Protein AF-L7JV87-F1 (afdb_monomer_lite)

Structure (mmCIF, N/CA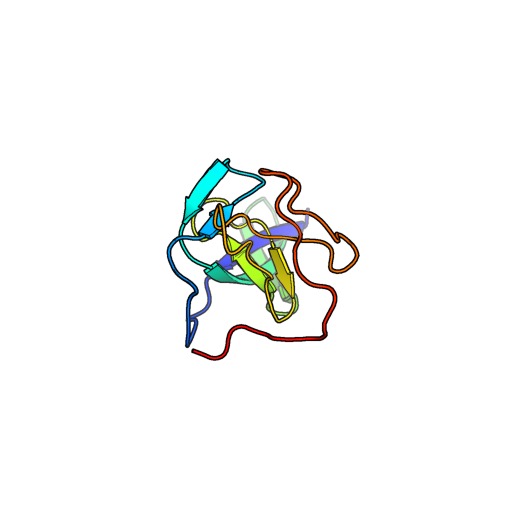/C/O backbone):
data_AF-L7JV87-F1
#
_entry.id   AF-L7JV87-F1
#
loop_
_atom_site.group_PDB
_atom_site.id
_atom_site.type_symbol
_atom_site.label_atom_id
_atom_site.label_alt_id
_atom_site.label_comp_id
_atom_site.label_asym_id
_atom_site.label_entity_id
_atom_site.label_seq_id
_atom_site.pdbx_PDB_ins_code
_atom_site.Cartn_x
_atom_site.Cartn_y
_atom_site.Cartn_z
_atom_site.occupancy
_atom_site.B_iso_or_equiv
_atom_site.auth_seq_id
_atom_site.auth_comp_id
_atom_site.auth_asym_id
_atom_site.auth_atom_id
_atom_site.pdbx_PDB_model_num
ATOM 1 N N . MET A 1 1 ? -11.778 10.578 21.601 1.00 66.50 1 MET A N 1
ATOM 2 C CA . MET A 1 1 ? -10.899 10.734 20.419 1.00 66.50 1 MET A CA 1
ATOM 3 C C . MET A 1 1 ? -11.043 9.480 19.567 1.00 66.50 1 MET A C 1
ATOM 5 O O . MET A 1 1 ? -10.963 8.394 20.133 1.00 66.50 1 MET A O 1
ATOM 9 N N . PRO A 1 2 ? -11.355 9.577 18.267 1.00 75.88 2 PRO A N 1
ATOM 10 C CA . PRO A 1 2 ? -11.432 8.392 17.417 1.00 75.88 2 PRO A CA 1
ATOM 11 C C . PRO A 1 2 ? -10.044 7.747 17.298 1.00 75.88 2 PRO A C 1
ATOM 13 O O . PRO A 1 2 ? -9.056 8.452 17.111 1.00 75.88 2 PRO A O 1
ATOM 16 N N . LEU A 1 3 ? -9.974 6.424 17.446 1.00 82.38 3 LEU A N 1
ATOM 17 C CA . LEU A 1 3 ? -8.748 5.641 17.294 1.00 82.38 3 LEU A CA 1
ATOM 18 C C . LEU A 1 3 ? -8.814 4.861 15.982 1.00 82.38 3 LEU A C 1
ATOM 20 O O . LEU A 1 3 ? -9.780 4.137 15.738 1.00 82.38 3 LEU A O 1
ATOM 24 N N . GLU A 1 4 ? -7.793 5.003 15.143 1.00 83.56 4 GLU A N 1
ATOM 25 C CA . GLU A 1 4 ? -7.712 4.319 13.854 1.00 83.56 4 GLU A CA 1
ATOM 26 C C . GLU A 1 4 ? -6.813 3.085 13.948 1.00 83.56 4 GLU A C 1
ATOM 28 O O . GLU A 1 4 ? -5.662 3.166 14.372 1.00 83.56 4 GLU A O 1
ATOM 33 N N . HIS A 1 5 ? -7.330 1.938 13.512 1.00 82.50 5 HIS A N 1
ATOM 34 C CA . HIS A 1 5 ? -6.583 0.690 13.417 1.00 82.50 5 HIS A CA 1
ATOM 35 C C . HIS A 1 5 ? -6.612 0.146 11.992 1.00 82.50 5 HIS A C 1
ATOM 37 O O . HIS A 1 5 ? -7.677 -0.056 11.409 1.00 82.50 5 HIS A O 1
ATOM 43 N N . THR A 1 6 ? -5.431 -0.159 11.456 1.00 84.94 6 THR A N 1
ATOM 44 C CA . THR A 1 6 ? -5.291 -0.825 10.159 1.00 84.94 6 THR A CA 1
ATOM 45 C C . THR A 1 6 ? -5.195 -2.335 10.344 1.00 84.94 6 THR A C 1
ATOM 47 O O . THR A 1 6 ? -4.255 -2.838 10.975 1.00 84.94 6 THR A O 1
ATOM 50 N N . VAL A 1 7 ? -6.150 -3.053 9.761 1.00 85.19 7 VAL A N 1
ATOM 51 C CA . VAL A 1 7 ? -6.257 -4.515 9.804 1.00 85.19 7 VAL A CA 1
ATOM 52 C C . VAL A 1 7 ? -5.888 -5.088 8.436 1.00 85.19 7 VAL A C 1
ATOM 54 O O . VAL A 1 7 ? -6.240 -4.509 7.410 1.00 85.19 7 VAL A O 1
ATOM 57 N N . LYS A 1 8 ? -5.158 -6.209 8.430 1.00 85.94 8 LYS A N 1
ATOM 58 C CA . LYS A 1 8 ? -4.833 -6.967 7.214 1.00 85.94 8 LYS A CA 1
ATOM 59 C C . LYS A 1 8 ? -6.001 -7.887 6.869 1.00 85.94 8 LYS A C 1
ATOM 61 O O . LYS A 1 8 ? -6.521 -8.552 7.761 1.00 85.94 8 LYS A O 1
ATOM 66 N N . LEU A 1 9 ? -6.396 -7.913 5.603 1.00 81.44 9 LEU A N 1
ATOM 67 C CA . LEU A 1 9 ? -7.349 -8.875 5.060 1.00 81.44 9 LEU A CA 1
ATOM 68 C C . LEU A 1 9 ? -6.605 -9.973 4.296 1.00 81.44 9 LEU A C 1
ATOM 70 O O . LEU A 1 9 ? -5.528 -9.743 3.735 1.00 81.44 9 LEU A O 1
ATOM 74 N N . GLU A 1 10 ? -7.203 -11.160 4.248 1.00 72.88 10 GLU A N 1
ATOM 75 C CA . GLU A 1 10 ? -6.735 -12.235 3.376 1.00 72.88 10 GLU A CA 1
ATOM 76 C C . GLU A 1 10 ? -6.800 -11.756 1.921 1.00 72.88 10 GLU A C 1
ATOM 78 O O . GLU A 1 10 ? -7.777 -11.155 1.474 1.00 72.88 10 GLU A O 1
ATOM 83 N N . THR A 1 11 ? -5.686 -11.908 1.208 1.00 67.81 11 THR A N 1
ATOM 84 C CA . THR A 1 11 ? -5.522 -11.399 -0.155 1.00 67.81 11 THR A CA 1
ATOM 85 C C . THR A 1 11 ? -5.367 -12.597 -1.079 1.00 67.81 11 THR A C 1
ATOM 87 O O . THR A 1 11 ? -4.412 -13.348 -0.920 1.00 67.81 11 THR A O 1
ATOM 90 N N . GLU A 1 12 ? -6.285 -12.767 -2.033 1.00 61.88 12 GLU A N 1
ATOM 91 C CA . GLU A 1 12 ? -6.305 -13.930 -2.939 1.00 61.88 12 GLU A CA 1
ATOM 92 C C . GLU A 1 12 ? -5.173 -13.925 -3.986 1.00 61.88 12 GLU A C 1
ATOM 94 O O . G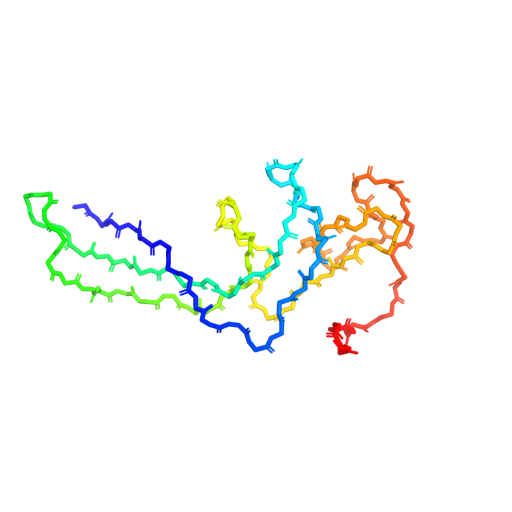LU A 1 12 ? -4.911 -14.960 -4.578 1.00 61.88 12 GLU A O 1
ATOM 99 N N . ASN A 1 13 ? -4.455 -12.808 -4.174 1.00 67.88 13 ASN A N 1
ATOM 100 C CA . ASN A 1 13 ? -3.238 -12.726 -4.998 1.00 67.88 13 ASN A CA 1
ATOM 101 C C . ASN A 1 13 ? -2.329 -11.566 -4.537 1.00 67.88 13 ASN A C 1
ATOM 103 O O . ASN A 1 13 ? -2.488 -10.434 -5.004 1.00 67.88 13 ASN A O 1
ATOM 107 N N . PRO A 1 14 ? -1.415 -11.777 -3.570 1.00 75.94 14 PRO A N 1
ATOM 108 C CA . PRO A 1 14 ? -0.467 -10.747 -3.159 1.00 75.94 14 PRO A CA 1
ATOM 109 C C . PRO A 1 14 ? 0.666 -10.616 -4.184 1.00 75.94 14 PRO A C 1
ATOM 111 O O . PRO A 1 14 ? 1.343 -11.589 -4.505 1.00 75.94 14 PRO A O 1
ATOM 114 N N . VAL A 1 15 ? 0.929 -9.397 -4.655 1.00 80.31 15 VAL A N 1
ATOM 115 C CA . VAL A 1 15 ? 2.073 -9.139 -5.535 1.00 80.31 15 VAL A CA 1
ATOM 116 C C . VAL A 1 15 ? 3.345 -9.125 -4.696 1.00 80.31 15 VAL A C 1
ATOM 118 O O . VAL A 1 15 ? 3.513 -8.312 -3.778 1.00 80.31 15 VAL A O 1
ATOM 121 N N . GLU A 1 16 ? 4.244 -10.052 -5.002 1.00 82.75 16 GLU A N 1
ATOM 122 C CA . GLU A 1 16 ? 5.491 -10.237 -4.271 1.00 82.75 16 GLU A CA 1
ATOM 123 C C . GLU A 1 16 ? 6.631 -9.367 -4.815 1.00 82.75 16 GLU A C 1
ATOM 125 O O . GLU A 1 16 ? 6.689 -9.012 -5.994 1.00 82.75 16 GLU A O 1
ATOM 130 N N . ASN A 1 17 ? 7.605 -9.083 -3.944 1.00 84.94 17 ASN A N 1
ATOM 131 C CA . ASN A 1 17 ? 8.843 -8.374 -4.280 1.00 84.94 17 ASN A CA 1
ATOM 132 C C . ASN A 1 17 ? 8.621 -6.955 -4.830 1.00 84.94 17 ASN A C 1
ATOM 134 O O . ASN A 1 17 ? 9.305 -6.526 -5.757 1.00 84.94 17 ASN A O 1
ATOM 138 N N . ILE A 1 18 ? 7.691 -6.212 -4.233 1.00 87.31 18 ILE A N 1
ATOM 139 C CA . ILE A 1 18 ? 7.495 -4.791 -4.521 1.00 87.31 18 ILE A CA 1
ATOM 140 C C . ILE A 1 18 ? 8.399 -3.922 -3.646 1.00 87.31 18 ILE A C 1
ATOM 142 O O . ILE A 1 18 ? 8.601 -4.188 -2.456 1.00 87.31 18 ILE A O 1
ATOM 146 N N . HIS A 1 19 ? 8.920 -2.840 -4.216 1.00 89.69 19 HIS A N 1
ATOM 147 C CA . HIS A 1 19 ? 9.624 -1.803 -3.479 1.00 89.69 19 HIS A CA 1
ATOM 148 C C . HIS A 1 19 ? 8.647 -0.701 -3.063 1.00 89.69 19 HIS A C 1
ATOM 150 O O . HIS A 1 19 ? 8.094 0.013 -3.900 1.00 89.69 19 HIS A O 1
ATOM 156 N N . CYS A 1 20 ? 8.446 -0.559 -1.752 1.00 88.12 20 CYS A N 1
ATOM 157 C CA . CYS A 1 20 ? 7.563 0.461 -1.203 1.00 88.12 20 CYS A CA 1
ATOM 158 C C . CYS A 1 20 ? 8.257 1.839 -1.207 1.00 88.12 20 CYS A C 1
ATOM 160 O O . CYS A 1 20 ? 9.308 1.963 -0.574 1.00 88.12 20 CYS A O 1
ATOM 162 N N . PRO A 1 21 ? 7.668 2.880 -1.827 1.00 85.62 21 PRO A N 1
ATOM 163 C CA . PRO A 1 21 ? 8.263 4.220 -1.882 1.00 85.62 21 PRO A CA 1
ATOM 164 C C . PRO A 1 21 ? 8.303 4.933 -0.521 1.00 85.62 21 PRO A C 1
ATOM 166 O O . PRO A 1 21 ? 9.089 5.852 -0.338 1.00 85.62 21 PRO A O 1
ATOM 169 N N . ILE A 1 22 ? 7.488 4.500 0.448 1.00 89.62 22 ILE A N 1
ATOM 170 C CA . ILE A 1 22 ? 7.390 5.142 1.767 1.00 89.62 22 ILE A CA 1
ATOM 171 C C . ILE A 1 22 ? 8.406 4.576 2.757 1.00 89.62 22 ILE A C 1
ATOM 173 O O . ILE A 1 22 ? 9.086 5.321 3.452 1.00 89.62 22 ILE A O 1
ATOM 177 N N . CYS A 1 23 ? 8.508 3.246 2.854 1.00 90.62 23 CYS A N 1
ATOM 178 C CA . CYS A 1 23 ? 9.421 2.609 3.806 1.00 90.62 23 CYS A CA 1
ATOM 179 C C . CYS A 1 23 ? 10.736 2.133 3.180 1.00 90.62 23 CYS A C 1
ATOM 181 O O . CYS A 1 23 ? 11.552 1.559 3.898 1.00 90.62 23 CYS A O 1
ATOM 183 N N . SER A 1 24 ? 10.912 2.297 1.864 1.00 89.19 24 SER A N 1
ATOM 184 C CA . SER A 1 24 ? 12.103 1.906 1.091 1.00 89.19 24 SER A CA 1
ATOM 185 C C . SER A 1 24 ? 12.568 0.468 1.338 1.00 89.19 24 SER A C 1
ATOM 187 O O . SER A 1 24 ? 13.758 0.157 1.342 1.00 89.19 24 SER A O 1
ATOM 189 N N . ARG A 1 25 ? 11.615 -0.436 1.594 1.00 88.50 25 ARG A N 1
ATOM 190 C CA . ARG A 1 25 ? 11.867 -1.861 1.842 1.00 88.50 25 ARG A CA 1
ATOM 191 C C . ARG A 1 25 ? 11.158 -2.688 0.787 1.00 88.50 25 ARG A C 1
ATOM 193 O O . ARG A 1 25 ? 10.041 -2.363 0.385 1.00 88.50 25 ARG A O 1
ATOM 200 N N . MET A 1 26 ? 11.783 -3.804 0.420 1.00 88.25 26 MET A N 1
ATOM 201 C CA . MET A 1 26 ? 11.099 -4.843 -0.340 1.00 88.25 26 MET A CA 1
ATOM 202 C C . MET A 1 26 ? 10.060 -5.528 0.546 1.00 88.25 26 MET A C 1
ATOM 204 O O . MET A 1 26 ? 10.324 -5.861 1.713 1.00 88.25 26 MET A O 1
ATOM 208 N N . SER A 1 27 ? 8.858 -5.678 0.008 1.00 88.62 27 SER A N 1
ATOM 209 C CA . SER A 1 27 ? 7.700 -6.239 0.695 1.00 88.62 27 SER A CA 1
ATOM 210 C C . SER A 1 27 ? 6.726 -6.848 -0.312 1.00 88.62 27 SER A C 1
ATOM 212 O O . SER A 1 27 ? 6.987 -6.856 -1.512 1.00 88.62 27 SER A O 1
ATOM 214 N N . LYS A 1 28 ? 5.616 -7.376 0.194 1.00 90.19 28 LYS A N 1
ATOM 215 C CA . LYS A 1 28 ? 4.475 -7.827 -0.598 1.00 90.19 28 LYS A CA 1
ATOM 216 C C . LYS A 1 28 ? 3.315 -6.846 -0.451 1.00 90.19 28 LYS A C 1
ATOM 218 O O . LYS A 1 28 ? 3.235 -6.137 0.563 1.00 90.19 28 LYS A O 1
ATOM 223 N N . THR A 1 29 ? 2.431 -6.809 -1.439 1.00 87.12 29 THR A N 1
ATOM 224 C CA . THR A 1 29 ? 1.158 -6.094 -1.320 1.00 87.12 29 THR A CA 1
ATOM 225 C C . THR A 1 29 ? 0.174 -6.911 -0.484 1.00 87.12 29 THR A C 1
ATOM 227 O O . THR A 1 29 ? 0.186 -8.141 -0.491 1.00 87.12 29 THR A O 1
ATOM 230 N N . THR A 1 30 ? -0.662 -6.229 0.292 1.00 89.06 30 THR A N 1
ATOM 231 C CA . THR A 1 30 ? -1.743 -6.846 1.070 1.00 89.06 30 THR A CA 1
ATOM 232 C C . THR A 1 30 ? -2.958 -5.931 1.062 1.00 89.06 30 THR A C 1
ATOM 234 O O . THR A 1 30 ? -2.813 -4.706 1.058 1.00 89.06 30 THR A O 1
ATOM 237 N N . LYS A 1 31 ? -4.159 -6.514 1.053 1.00 88.56 31 LYS A N 1
ATOM 238 C CA . LYS A 1 31 ? -5.400 -5.764 1.250 1.00 88.56 31 LYS A CA 1
ATOM 239 C C . LYS A 1 31 ? -5.501 -5.329 2.712 1.00 88.56 31 LYS A C 1
ATOM 241 O O . LYS A 1 31 ? -5.398 -6.136 3.635 1.00 88.56 31 LYS A O 1
ATOM 246 N N . LEU A 1 32 ? -5.694 -4.037 2.924 1.00 89.19 32 LEU A N 1
ATOM 247 C CA . LEU A 1 32 ? -5.805 -3.395 4.225 1.00 89.19 32 LEU A CA 1
ATOM 248 C C . LEU A 1 32 ? -7.166 -2.719 4.352 1.00 89.19 32 LEU A C 1
ATOM 250 O O . LEU A 1 32 ? -7.723 -2.223 3.377 1.00 89.19 32 LEU A O 1
ATOM 254 N N . VAL A 1 33 ? -7.677 -2.656 5.577 1.00 90.62 33 VAL A N 1
ATOM 255 C CA . VAL A 1 33 ? -8.872 -1.884 5.925 1.00 90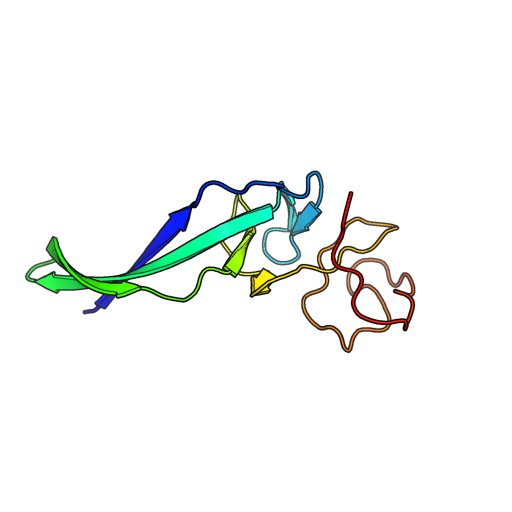.62 33 VAL A CA 1
ATOM 256 C C . VAL A 1 33 ? -8.572 -1.038 7.150 1.00 90.62 33 VAL A C 1
ATOM 258 O O . VAL A 1 33 ? -7.996 -1.529 8.127 1.00 90.62 33 VAL A O 1
ATOM 261 N N . LYS A 1 34 ? -8.988 0.229 7.122 1.00 89.25 34 LYS A N 1
ATOM 262 C CA . LYS A 1 34 ? -8.977 1.097 8.298 1.00 89.25 34 LYS A CA 1
ATOM 263 C C . LYS A 1 34 ? -10.300 0.965 9.033 1.00 89.25 34 LYS A C 1
ATOM 265 O O . LYS A 1 34 ? -11.371 1.173 8.467 1.00 89.25 34 LYS A O 1
ATOM 270 N N . LYS A 1 35 ? -10.215 0.635 10.315 1.00 88.81 35 LYS A N 1
ATOM 271 C CA . LYS A 1 35 ? -11.342 0.636 11.243 1.00 88.81 35 LYS A CA 1
ATOM 272 C C . LYS A 1 35 ? -11.159 1.782 12.221 1.00 88.81 35 LYS A C 1
ATOM 274 O O . LYS A 1 35 ? -10.109 1.900 12.850 1.00 88.81 35 LYS A O 1
ATOM 279 N N . THR A 1 36 ? -12.182 2.609 12.357 1.00 87.44 36 THR A N 1
ATOM 280 C CA . THR A 1 36 ? -12.208 3.712 13.312 1.00 87.44 36 THR A CA 1
ATOM 281 C C . THR A 1 36 ? -13.089 3.315 14.485 1.00 87.44 36 THR A C 1
ATOM 283 O O . THR A 1 36 ? -14.283 3.041 14.324 1.00 87.44 36 THR A O 1
ATOM 286 N N . TYR A 1 37 ? -12.495 3.291 15.671 1.00 86.69 37 TYR A N 1
ATOM 287 C CA . TYR A 1 37 ? -13.170 2.972 16.919 1.00 86.69 37 TYR A CA 1
ATOM 288 C C . TYR A 1 37 ? -13.403 4.241 17.727 1.00 86.69 37 TYR A C 1
ATOM 290 O O . TYR A 1 37 ? -12.529 5.108 17.819 1.00 86.69 37 TYR A O 1
ATOM 298 N N . ILE A 1 38 ? -14.577 4.343 18.346 1.00 87.00 38 ILE A N 1
ATOM 299 C CA . ILE A 1 38 ? -14.796 5.339 19.388 1.00 87.00 38 ILE A CA 1
ATOM 300 C C . ILE A 1 38 ? -14.191 4.814 20.685 1.00 87.00 38 ILE A C 1
ATOM 302 O O . ILE A 1 38 ? -14.440 3.679 21.099 1.00 87.00 38 ILE A O 1
ATOM 306 N N . THR A 1 39 ? -13.353 5.642 21.298 1.00 83.75 39 THR A N 1
ATOM 307 C CA . THR A 1 39 ? -12.743 5.331 22.588 1.00 83.75 39 THR A CA 1
ATOM 308 C C . THR A 1 39 ? -13.464 6.086 23.696 1.00 83.75 39 THR A C 1
ATOM 310 O O . THR A 1 39 ? -13.784 7.268 23.542 1.00 83.75 39 THR A O 1
ATOM 313 N N . PHE A 1 40 ? -13.693 5.409 24.818 1.00 82.12 40 PHE A N 1
ATOM 314 C CA . PHE A 1 40 ? -14.087 6.024 26.082 1.00 82.12 40 PHE A CA 1
ATOM 315 C C . PHE A 1 40 ? -13.030 5.648 27.111 1.00 82.12 40 PHE A C 1
ATOM 317 O O . PHE A 1 40 ? -12.722 4.469 27.265 1.00 82.12 40 PHE A O 1
ATOM 324 N N . LEU A 1 41 ? -12.428 6.647 27.761 1.00 84.69 41 LEU A N 1
ATOM 325 C CA . LEU A 1 41 ? -11.367 6.422 28.749 1.00 84.69 41 LEU A CA 1
ATOM 326 C C . LEU A 1 41 ? -10.238 5.517 28.200 1.00 84.69 41 LEU A C 1
ATOM 328 O O . LEU A 1 41 ? -9.838 4.548 28.826 1.00 84.69 41 LEU A O 1
ATOM 332 N N . MET A 1 42 ? -9.760 5.811 26.981 1.00 75.12 42 MET A N 1
ATOM 333 C CA . MET A 1 42 ? -8.706 5.061 26.266 1.00 75.12 42 MET A CA 1
ATOM 334 C C . MET A 1 42 ? -9.040 3.599 25.900 1.00 75.12 42 MET A C 1
ATOM 336 O O . MET A 1 42 ? -8.208 2.924 25.300 1.00 75.12 42 MET A O 1
ATOM 340 N N . ILE A 1 43 ? -10.254 3.115 26.172 1.00 83.56 43 ILE A N 1
ATOM 341 C CA . ILE A 1 43 ? -10.693 1.765 25.802 1.00 83.56 43 ILE A CA 1
ATOM 342 C C . ILE A 1 43 ? -11.497 1.848 24.489 1.00 83.56 43 ILE A C 1
ATOM 344 O O . ILE A 1 43 ? -12.464 2.617 24.423 1.00 83.56 43 ILE A O 1
ATOM 348 N N . PRO A 1 44 ? -11.124 1.110 23.422 1.00 78.31 44 PRO A N 1
ATOM 349 C CA . PRO A 1 44 ? -11.897 1.060 22.182 1.00 78.31 44 PRO A CA 1
ATOM 350 C C . PRO A 1 44 ? -13.179 0.248 22.402 1.00 78.31 44 PRO A C 1
ATOM 352 O O . PRO A 1 44 ? -13.122 -0.968 22.557 1.00 78.31 44 PRO A O 1
ATOM 355 N N . LEU A 1 45 ? -14.335 0.918 22.428 1.00 83.88 45 LEU A N 1
ATOM 356 C CA . LEU A 1 45 ? -15.613 0.279 22.763 1.00 83.88 45 LEU A CA 1
ATOM 357 C C . LEU A 1 45 ? -16.364 -0.220 21.525 1.00 83.88 45 LEU A C 1
ATOM 359 O O . LEU A 1 45 ? -16.767 -1.377 21.466 1.00 83.88 45 LEU A O 1
ATOM 363 N N . PHE A 1 46 ? -16.547 0.648 20.525 1.00 84.62 46 PHE A N 1
ATOM 364 C CA . PHE A 1 46 ? -17.375 0.344 19.356 1.00 84.62 46 PHE A CA 1
ATOM 365 C C . PHE A 1 46 ? -16.698 0.782 18.060 1.00 84.62 46 PHE A C 1
ATOM 367 O O . PHE A 1 46 ? -16.108 1.863 17.980 1.00 84.62 46 PHE A O 1
ATOM 374 N N . CYS A 1 47 ? -16.789 -0.061 17.030 1.00 84.44 47 CYS A N 1
ATOM 375 C CA . CYS A 1 47 ? -16.366 0.290 15.679 1.00 84.44 47 CYS A CA 1
ATOM 376 C C . CYS A 1 47 ? -17.440 1.176 15.048 1.00 84.44 47 CYS A C 1
ATOM 378 O O . CYS A 1 47 ? -18.583 0.752 14.910 1.00 84.44 47 CYS A O 1
ATOM 380 N N . VAL A 1 48 ? -17.080 2.406 14.688 1.00 86.56 48 VAL A N 1
ATOM 381 C CA . VAL A 1 48 ? -18.034 3.387 14.148 1.00 86.56 48 VAL A CA 1
ATOM 382 C C . VAL A 1 48 ? -17.960 3.440 12.631 1.00 86.56 48 VAL A C 1
ATOM 384 O O . VAL A 1 48 ? -18.963 3.672 11.964 1.00 86.56 48 VAL A O 1
ATOM 387 N N . LYS A 1 49 ? -16.760 3.251 12.073 1.00 85.31 49 LYS A N 1
ATOM 388 C CA . LYS A 1 49 ? -16.529 3.321 10.631 1.00 85.31 49 LYS A CA 1
ATOM 389 C C . LYS A 1 49 ? -15.525 2.269 10.200 1.00 85.31 49 LYS A C 1
ATOM 391 O O . LYS A 1 49 ? -14.507 2.061 10.856 1.00 85.31 49 LYS A O 1
ATOM 396 N N . THR A 1 50 ? -15.812 1.649 9.066 1.00 88.06 50 THR A N 1
ATOM 397 C CA . THR A 1 50 ? -14.893 0.762 8.356 1.00 88.06 50 THR A CA 1
ATOM 398 C C . THR A 1 50 ? -14.690 1.356 6.970 1.00 88.06 50 THR A C 1
ATOM 400 O O . THR A 1 50 ? -15.668 1.656 6.288 1.00 88.06 50 THR A O 1
ATOM 403 N N . SER A 1 51 ? -13.441 1.604 6.583 1.00 85.88 51 SER A N 1
ATOM 404 C CA . SER A 1 51 ? -13.112 2.119 5.255 1.00 85.88 51 SER A CA 1
ATOM 405 C C . SER A 1 51 ? -13.283 1.038 4.191 1.00 85.88 51 SER A C 1
ATOM 407 O O . SER A 1 51 ? -13.235 -0.156 4.496 1.00 85.88 51 SER A O 1
ATOM 409 N N . ALA A 1 52 ? -13.382 1.459 2.929 1.00 86.38 52 ALA A N 1
ATOM 410 C CA . ALA A 1 52 ? -13.191 0.548 1.808 1.00 86.38 52 ALA A CA 1
ATOM 411 C C . ALA A 1 52 ? -11.815 -0.149 1.913 1.00 86.38 52 ALA A C 1
ATOM 413 O O . ALA A 1 52 ? -10.864 0.455 2.440 1.00 86.38 52 ALA A O 1
ATOM 414 N N . PRO A 1 53 ? -11.712 -1.417 1.474 1.00 87.25 53 PRO A N 1
ATOM 415 C CA . PRO A 1 53 ? -10.434 -2.101 1.373 1.00 87.25 53 PRO A CA 1
ATOM 416 C C . PRO A 1 53 ? -9.543 -1.381 0.363 1.00 87.25 53 PRO A C 1
ATOM 418 O O . PRO A 1 53 ? -10.015 -0.902 -0.662 1.00 87.25 53 PRO A O 1
ATOM 421 N N . TYR A 1 54 ? -8.257 -1.304 0.673 1.00 89.06 54 TYR A N 1
ATOM 422 C CA . TYR A 1 54 ? -7.250 -0.705 -0.193 1.00 89.06 54 TYR A CA 1
ATOM 423 C C . TYR A 1 54 ? -5.993 -1.570 -0.199 1.00 89.06 54 TYR A C 1
ATOM 425 O O . TYR A 1 54 ? -5.717 -2.301 0.755 1.00 89.06 54 TYR A O 1
ATOM 433 N N . ILE A 1 55 ? -5.205 -1.495 -1.263 1.00 88.56 55 ILE A N 1
ATOM 434 C CA . ILE A 1 55 ? -3.922 -2.184 -1.344 1.00 88.56 55 ILE A CA 1
ATOM 435 C C . ILE A 1 55 ? -2.879 -1.381 -0.582 1.00 88.56 55 ILE A C 1
ATOM 437 O O . ILE A 1 55 ? -2.730 -0.176 -0.776 1.00 88.56 55 ILE A O 1
ATOM 441 N N . GLY A 1 56 ? -2.107 -2.047 0.270 1.00 89.81 56 GLY A N 1
ATOM 442 C CA . GLY A 1 56 ? -0.996 -1.418 0.959 1.00 89.81 56 GLY A CA 1
ATOM 443 C C . GLY A 1 56 ? 0.216 -2.311 1.149 1.00 89.81 56 GLY A C 1
ATOM 444 O O . GLY A 1 56 ? 0.250 -3.482 0.772 1.00 89.81 56 GLY A O 1
ATOM 445 N N . CYS A 1 57 ? 1.247 -1.714 1.736 1.00 89.88 57 CYS A N 1
ATOM 446 C CA . CYS A 1 57 ? 2.497 -2.394 2.048 1.00 89.88 57 CYS A CA 1
ATOM 447 C C . CYS A 1 57 ? 2.347 -3.267 3.300 1.00 89.88 57 CYS A C 1
ATOM 449 O O . CYS A 1 57 ? 1.923 -2.792 4.353 1.00 89.88 57 CYS A O 1
ATOM 451 N N . ASP A 1 58 ? 2.785 -4.524 3.231 1.00 88.56 58 ASP A N 1
ATOM 452 C CA . ASP A 1 58 ? 2.705 -5.471 4.352 1.00 88.56 58 ASP A CA 1
ATOM 453 C C . ASP A 1 58 ? 3.499 -5.036 5.602 1.00 88.56 58 ASP A C 1
ATOM 455 O O . ASP A 1 58 ? 3.133 -5.375 6.735 1.00 88.56 58 ASP A O 1
ATOM 459 N N . LYS A 1 59 ? 4.570 -4.254 5.398 1.00 89.25 59 LYS A N 1
ATOM 460 C CA . LYS A 1 59 ? 5.465 -3.773 6.462 1.00 89.25 59 LYS A CA 1
ATOM 461 C C . LYS A 1 59 ? 4.978 -2.470 7.090 1.00 89.25 59 LYS A C 1
ATOM 463 O O . LYS A 1 59 ? 4.737 -2.433 8.291 1.00 89.25 59 LYS A O 1
ATOM 468 N N . CYS A 1 60 ? 4.844 -1.402 6.300 1.00 89.62 60 CYS A N 1
ATOM 469 C CA . CYS A 1 60 ? 4.482 -0.079 6.826 1.00 89.62 60 CYS A CA 1
ATOM 470 C C . CYS A 1 60 ? 2.973 0.188 6.863 1.00 89.62 60 CYS A C 1
ATOM 472 O O . CYS A 1 60 ? 2.561 1.206 7.408 1.00 89.62 60 CYS A O 1
ATOM 474 N N . LYS A 1 61 ? 2.146 -0.705 6.299 1.00 89.38 61 LYS A N 1
ATOM 475 C CA . LYS A 1 61 ? 0.679 -0.579 6.224 1.00 89.38 61 LYS A CA 1
ATOM 476 C C . LYS A 1 61 ? 0.185 0.690 5.511 1.00 89.38 61 LYS A C 1
ATOM 478 O O . LYS A 1 61 ? -0.984 1.058 5.639 1.00 89.38 61 LYS A O 1
ATOM 483 N N . TYR A 1 62 ? 1.068 1.352 4.764 1.00 88.56 62 TYR A N 1
ATOM 484 C CA . TYR A 1 62 ? 0.726 2.516 3.960 1.00 88.56 62 TYR A CA 1
ATOM 485 C C . TYR A 1 62 ? -0.114 2.092 2.754 1.00 88.56 62 TYR A C 1
ATOM 487 O O . TYR A 1 62 ? 0.173 1.053 2.154 1.00 88.56 62 TYR A O 1
ATOM 495 N N . GLY A 1 63 ? -1.141 2.878 2.427 1.00 87.81 63 GLY A N 1
ATOM 496 C CA . GLY A 1 63 ? -2.013 2.635 1.279 1.00 87.81 63 GLY A CA 1
ATOM 497 C C . GLY A 1 63 ? -1.343 3.064 -0.017 1.00 87.81 63 GLY A C 1
ATOM 498 O O . GLY A 1 63 ? -0.924 4.205 -0.144 1.00 87.81 63 GLY A O 1
ATOM 499 N N . LEU A 1 64 ? -1.208 2.126 -0.944 1.00 86.06 64 LEU A N 1
ATOM 500 C CA . LEU A 1 64 ? -0.546 2.304 -2.231 1.00 86.06 64 LEU A CA 1
ATOM 501 C C . LEU A 1 64 ? -1.545 2.540 -3.371 1.00 86.06 64 LEU A C 1
ATOM 503 O O . LEU A 1 64 ? -1.189 3.190 -4.341 1.00 86.06 64 LEU A O 1
ATOM 507 N N . GLY A 1 65 ? -2.772 2.031 -3.242 1.00 83.50 65 GLY A N 1
ATOM 508 C CA . GLY A 1 65 ? -3.848 2.170 -4.227 1.00 83.50 65 GLY A CA 1
ATOM 509 C C . GLY A 1 65 ? -5.152 1.581 -3.689 1.00 83.50 65 GLY A C 1
ATOM 510 O O . GLY A 1 65 ? -5.134 0.904 -2.659 1.00 83.50 65 GLY A O 1
ATOM 511 N N . MET A 1 66 ? -6.291 1.849 -4.333 1.00 77.56 66 MET A N 1
ATOM 512 C CA . MET A 1 66 ? -7.583 1.294 -3.896 1.00 77.56 66 MET A CA 1
ATOM 513 C C . MET A 1 66 ? -7.809 -0.124 -4.427 1.00 77.56 66 MET A C 1
ATOM 515 O O . MET A 1 66 ? -7.993 -1.043 -3.632 1.00 77.56 66 MET A O 1
ATOM 519 N N . GLU A 1 67 ? -7.744 -0.312 -5.744 1.00 71.56 67 GLU A N 1
ATOM 520 C CA . GLU A 1 67 ? -8.086 -1.588 -6.390 1.00 71.56 67 GLU A CA 1
ATOM 521 C C . GLU A 1 67 ? -6.880 -2.296 -6.996 1.00 71.56 67 GLU A C 1
ATOM 523 O O . GLU A 1 67 ? -6.771 -3.508 -6.846 1.00 71.56 67 GLU A O 1
ATOM 528 N N . ASP A 1 68 ? -5.958 -1.540 -7.592 1.00 74.88 68 ASP A N 1
ATOM 529 C CA . ASP A 1 68 ? -4.741 -2.046 -8.218 1.00 74.88 68 ASP A CA 1
ATOM 530 C C . ASP A 1 68 ? -3.539 -1.154 -7.887 1.00 74.88 68 ASP A C 1
ATOM 532 O O . ASP A 1 68 ? -3.670 -0.028 -7.401 1.00 74.88 68 ASP A O 1
ATOM 536 N N . VAL A 1 69 ? -2.344 -1.697 -8.110 1.00 78.81 69 VAL A N 1
ATOM 537 C CA . VAL A 1 69 ? -1.073 -0.985 -7.959 1.00 78.81 69 VAL A CA 1
ATOM 538 C C . VAL A 1 69 ? -0.220 -1.214 -9.186 1.00 78.81 69 VAL A C 1
ATOM 540 O O . VAL A 1 69 ? 0.051 -2.355 -9.564 1.00 78.81 69 VAL A O 1
ATOM 543 N N . MET A 1 70 ? 0.262 -0.120 -9.762 1.00 80.94 70 MET A N 1
ATOM 544 C CA . MET A 1 70 ? 1.251 -0.182 -10.822 1.00 80.94 70 MET A CA 1
ATOM 545 C C . MET A 1 70 ? 2.645 -0.366 -10.239 1.00 80.94 70 MET A C 1
ATOM 547 O O . MET A 1 70 ? 3.013 0.219 -9.218 1.00 80.94 70 MET A O 1
ATOM 551 N N . ILE A 1 71 ? 3.436 -1.216 -10.884 1.00 86.12 71 ILE A N 1
ATOM 552 C CA . ILE A 1 71 ? 4.783 -1.561 -10.443 1.00 86.12 71 ILE A CA 1
ATOM 553 C C . ILE A 1 71 ? 5.721 -1.338 -11.618 1.00 86.12 71 ILE A C 1
ATOM 555 O O . ILE A 1 71 ? 5.481 -1.806 -12.723 1.00 86.12 71 ILE A O 1
ATOM 559 N N . CYS A 1 72 ? 6.814 -0.626 -11.370 1.00 86.62 72 CYS A N 1
ATOM 560 C CA . CYS A 1 72 ? 7.854 -0.438 -12.366 1.00 86.62 72 CYS A CA 1
ATOM 561 C C . CYS A 1 72 ? 8.542 -1.771 -12.688 1.00 86.62 72 CYS A C 1
ATOM 563 O O . CYS A 1 72 ? 9.137 -2.383 -11.801 1.00 86.62 72 CYS A O 1
ATOM 565 N N . ASP A 1 73 ? 8.560 -2.168 -13.959 1.00 84.31 73 ASP A N 1
ATOM 566 C CA . ASP A 1 73 ? 9.200 -3.414 -14.406 1.00 84.31 73 ASP A CA 1
ATOM 567 C C . ASP A 1 73 ? 10.707 -3.468 -14.117 1.00 84.31 73 ASP A C 1
ATOM 569 O O . ASP A 1 73 ? 11.263 -4.539 -13.883 1.00 84.31 73 ASP A O 1
ATOM 573 N N . ASN A 1 74 ? 11.377 -2.312 -14.099 1.00 87.25 74 ASN A N 1
ATOM 574 C CA . ASN A 1 74 ? 12.825 -2.243 -13.921 1.00 87.25 74 ASN A CA 1
ATOM 575 C C . ASN A 1 74 ? 13.244 -2.398 -12.448 1.00 87.25 74 ASN A C 1
ATOM 577 O O . ASN A 1 74 ? 14.057 -3.248 -12.099 1.00 87.25 74 ASN A O 1
ATOM 581 N N . CYS A 1 75 ? 12.694 -1.570 -11.554 1.00 87.50 75 CYS A N 1
ATOM 582 C CA . CYS A 1 75 ? 13.142 -1.497 -10.154 1.00 87.50 75 CYS A CA 1
ATOM 583 C C . CYS A 1 75 ? 12.095 -1.968 -9.135 1.00 87.50 75 CYS A C 1
ATOM 585 O O . CYS A 1 75 ? 12.295 -1.806 -7.925 1.00 87.50 75 CYS A O 1
ATOM 587 N N . ARG A 1 76 ? 10.965 -2.496 -9.625 1.00 87.31 76 ARG A N 1
ATOM 588 C CA . ARG A 1 76 ? 9.798 -2.941 -8.852 1.00 87.31 76 ARG A CA 1
ATOM 589 C C . ARG A 1 76 ? 9.230 -1.898 -7.893 1.00 87.31 76 ARG A C 1
ATOM 591 O O . ARG A 1 76 ? 8.572 -2.245 -6.916 1.00 87.31 76 ARG A O 1
ATOM 598 N N . ASN A 1 77 ? 9.489 -0.615 -8.141 1.00 87.38 77 ASN A N 1
ATOM 599 C CA . ASN A 1 77 ? 8.914 0.462 -7.345 1.00 87.38 77 ASN A CA 1
ATOM 600 C C . ASN A 1 77 ? 7.423 0.590 -7.628 1.00 87.38 77 ASN A C 1
ATOM 602 O O . ASN A 1 77 ? 7.028 0.611 -8.792 1.00 87.38 77 ASN A O 1
ATOM 606 N N . VAL A 1 78 ? 6.628 0.704 -6.568 1.00 86.38 78 VAL A N 1
ATOM 607 C CA . VAL A 1 78 ? 5.194 0.970 -6.694 1.00 86.38 78 VAL A CA 1
ATOM 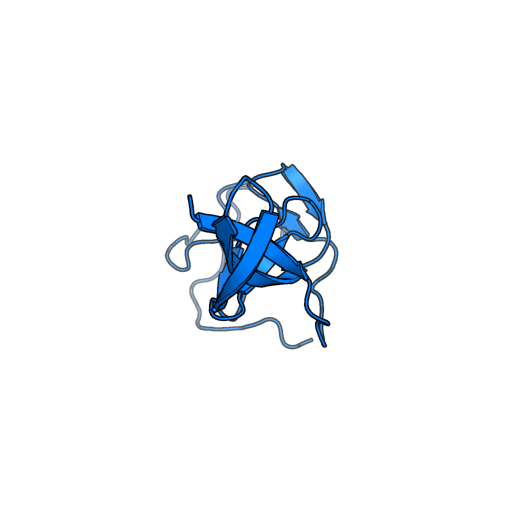608 C C . VAL A 1 78 ? 4.985 2.408 -7.156 1.00 86.38 78 VAL A C 1
ATOM 610 O O . VAL A 1 78 ? 5.598 3.329 -6.611 1.00 86.38 78 VAL A O 1
ATOM 613 N N . ILE A 1 79 ? 4.142 2.575 -8.165 1.00 83.31 79 ILE A N 1
ATOM 614 C CA . ILE A 1 79 ? 3.742 3.849 -8.754 1.00 83.31 79 ILE A CA 1
ATOM 615 C C . ILE A 1 79 ? 2.350 4.154 -8.202 1.00 83.31 79 ILE A C 1
ATOM 617 O O . ILE A 1 79 ? 1.460 3.310 -8.284 1.00 83.31 79 ILE A O 1
ATOM 621 N N . ILE A 1 80 ? 2.216 5.306 -7.546 1.00 77.31 80 ILE A N 1
ATOM 622 C CA . ILE A 1 80 ? 0.991 5.703 -6.830 1.00 77.31 80 ILE A CA 1
ATOM 623 C C . ILE A 1 80 ? 0.079 6.542 -7.735 1.00 77.31 80 ILE A C 1
ATOM 625 O O . ILE A 1 80 ? -1.129 6.553 -7.526 1.00 77.31 80 ILE A O 1
ATOM 629 N N . ASP A 1 81 ? 0.653 7.237 -8.718 1.00 72.00 81 ASP A N 1
ATOM 630 C CA . ASP A 1 81 ? -0.075 8.119 -9.623 1.00 72.00 81 ASP A CA 1
ATOM 631 C C . ASP A 1 81 ? -0.026 7.571 -11.051 1.00 72.00 81 ASP A C 1
ATOM 633 O O . ASP A 1 81 ? 1.050 7.365 -11.618 1.00 72.00 81 ASP A O 1
ATOM 637 N N . ASP A 1 82 ? -1.199 7.349 -11.633 1.00 65.88 82 ASP A N 1
ATOM 638 C CA . ASP A 1 82 ? -1.344 6.844 -12.996 1.00 65.88 82 ASP A CA 1
ATOM 639 C C . ASP A 1 82 ? -0.884 7.872 -14.049 1.00 65.88 82 ASP A C 1
ATOM 641 O O . ASP A 1 82 ? -0.655 7.516 -15.205 1.00 65.88 82 ASP A O 1
ATOM 645 N N . ALA A 1 83 ? -0.717 9.144 -13.663 1.00 64.69 83 ALA A N 1
ATOM 646 C CA . ALA A 1 83 ? -0.198 10.201 -14.531 1.00 64.69 83 ALA A CA 1
ATOM 647 C C . ALA A 1 83 ? 1.328 10.128 -14.752 1.00 64.69 83 ALA A C 1
ATOM 649 O O . ALA A 1 83 ? 1.854 10.757 -15.680 1.00 64.69 83 ALA A O 1
ATOM 650 N N . ASP A 1 84 ? 2.057 9.371 -13.926 1.00 66.81 84 ASP A N 1
ATOM 651 C CA . ASP A 1 84 ? 3.513 9.301 -13.997 1.00 66.81 84 ASP A CA 1
ATOM 652 C C . ASP A 1 84 ? 3.978 8.437 -15.181 1.00 66.81 84 ASP A C 1
ATOM 654 O O . ASP A 1 84 ? 4.084 7.213 -15.114 1.00 66.81 84 ASP A O 1
ATOM 658 N N . ARG A 1 85 ? 4.386 9.097 -16.272 1.00 75.56 85 ARG A N 1
ATOM 659 C CA . ARG A 1 85 ? 5.024 8.438 -17.435 1.00 75.56 85 ARG A CA 1
ATOM 660 C C . ARG A 1 85 ? 6.379 7.799 -17.109 1.00 75.56 85 ARG A C 1
ATOM 662 O O . ARG A 1 85 ? 6.932 7.050 -17.918 1.00 75.56 85 ARG A O 1
ATOM 669 N N . PHE A 1 86 ? 6.962 8.132 -15.959 1.00 83.31 86 PHE A N 1
ATOM 670 C CA . PHE A 1 86 ? 8.291 7.698 -15.547 1.00 83.31 86 PHE A CA 1
ATOM 671 C C . PHE A 1 86 ? 8.284 7.247 -14.093 1.00 83.31 86 PHE A C 1
ATOM 673 O O . PHE A 1 86 ? 7.699 7.881 -13.224 1.00 83.31 86 PHE A O 1
ATOM 680 N N . CYS A 1 87 ? 9.010 6.172 -13.805 1.00 86.06 87 CYS A N 1
ATOM 681 C CA . CYS A 1 87 ? 9.173 5.692 -12.446 1.00 86.06 87 CYS A CA 1
ATOM 682 C C . CYS A 1 87 ? 9.983 6.696 -11.614 1.00 86.06 87 CYS A C 1
ATOM 684 O O . CYS A 1 87 ? 11.176 6.881 -11.862 1.00 86.06 87 CYS A O 1
ATOM 686 N N . SER A 1 88 ? 9.392 7.238 -10.549 1.00 82.44 88 SER A N 1
ATOM 687 C CA . SER A 1 88 ? 10.011 8.254 -9.680 1.00 82.44 88 SER A CA 1
ATOM 688 C C . SER A 1 88 ? 11.280 7.775 -8.952 1.00 82.44 88 SER A C 1
ATOM 690 O O . SER A 1 88 ? 12.034 8.586 -8.426 1.00 82.44 88 SER A O 1
ATOM 692 N N . ARG A 1 89 ? 11.555 6.461 -8.929 1.00 84.38 89 ARG A N 1
ATOM 693 C CA . ARG A 1 89 ? 12.768 5.888 -8.319 1.00 84.38 89 ARG A CA 1
ATOM 694 C C . ARG A 1 89 ? 13.931 5.700 -9.293 1.00 84.38 89 ARG A C 1
ATOM 696 O O . ARG A 1 89 ? 15.075 5.893 -8.903 1.00 84.38 89 ARG A O 1
ATOM 703 N N . CY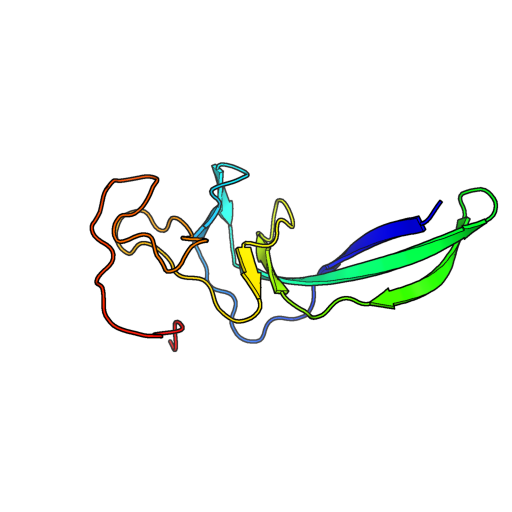S A 1 90 ? 13.664 5.227 -10.511 1.00 88.56 90 CYS A N 1
ATOM 704 C CA . CYS A 1 90 ? 14.722 4.823 -11.452 1.00 88.56 90 CYS A CA 1
ATOM 705 C C . CYS A 1 90 ? 14.681 5.554 -12.799 1.00 88.56 90 CYS A C 1
ATOM 707 O O . CYS A 1 90 ? 15.531 5.296 -13.642 1.00 88.56 90 CYS A O 1
ATOM 709 N N . GLY A 1 91 ? 13.686 6.414 -13.029 1.00 84.00 91 GLY A N 1
ATOM 710 C CA . GLY A 1 91 ? 13.505 7.146 -14.283 1.00 84.00 91 GLY A CA 1
ATOM 711 C C . GLY A 1 91 ? 13.062 6.287 -15.471 1.00 84.00 91 GLY A C 1
ATOM 712 O O . GLY A 1 91 ? 12.960 6.798 -16.581 1.00 84.00 91 GLY A O 1
ATOM 713 N N . PHE A 1 92 ? 12.794 4.990 -15.274 1.00 86.56 92 PHE A N 1
ATOM 714 C CA . PHE A 1 92 ? 12.346 4.109 -16.352 1.00 86.56 92 PHE A CA 1
ATOM 715 C C . PHE A 1 92 ? 10.960 4.526 -16.848 1.00 86.56 92 PHE A C 1
ATOM 717 O O . PHE A 1 92 ? 10.067 4.772 -16.034 1.00 86.56 92 PHE A O 1
ATOM 724 N N . LYS A 1 93 ? 10.780 4.599 -18.171 1.00 82.62 93 LYS A N 1
ATOM 725 C CA . LYS A 1 93 ? 9.500 4.961 -18.783 1.00 82.62 93 LYS A CA 1
ATOM 726 C C . LYS A 1 93 ? 8.490 3.842 -18.544 1.00 82.62 93 LYS A C 1
ATOM 728 O O . LYS A 1 93 ? 8.667 2.725 -19.028 1.00 82.62 93 LYS A O 1
ATOM 733 N N . VAL A 1 94 ? 7.439 4.160 -17.806 1.00 74.62 94 VAL A N 1
ATOM 734 C CA . VAL A 1 94 ? 6.295 3.278 -17.581 1.00 74.62 94 VAL A CA 1
ATOM 735 C C . VAL A 1 94 ? 5.385 3.525 -18.784 1.00 74.62 94 VAL A C 1
ATOM 737 O O . VAL A 1 94 ? 5.069 4.674 -19.083 1.00 74.62 94 VAL A O 1
ATOM 740 N N . ARG A 1 95 ? 5.113 2.506 -19.605 1.00 60.28 95 ARG A N 1
ATOM 741 C CA . ARG A 1 95 ? 4.400 2.707 -20.881 1.00 60.28 95 ARG A CA 1
ATOM 742 C C . ARG A 1 95 ? 3.022 3.343 -20.635 1.00 60.28 95 ARG A C 1
ATOM 744 O O . ARG A 1 95 ? 2.280 2.866 -19.788 1.00 60.28 95 ARG A O 1
ATOM 751 N N . GLU A 1 96 ? 2.686 4.374 -21.414 1.00 57.28 96 GLU A N 1
ATOM 752 C CA . GLU A 1 96 ? 1.327 4.926 -21.517 1.00 57.28 96 GLU A CA 1
ATOM 753 C C . GLU A 1 96 ? 0.464 3.962 -22.337 1.00 57.28 96 GLU A C 1
ATOM 755 O O . GLU A 1 96 ? 0.313 4.159 -23.530 1.00 57.28 96 GLU A O 1
ATOM 760 N N . GLU A 1 97 ? -0.059 2.896 -21.741 1.00 42.56 97 GLU A N 1
ATOM 761 C CA . GLU A 1 97 ? -1.224 2.182 -22.278 1.00 42.56 97 GLU A CA 1
ATOM 762 C C . GLU A 1 97 ? -1.976 1.551 -21.094 1.00 42.56 97 GLU A C 1
ATOM 764 O O . GLU A 1 97 ? -1.451 0.676 -20.410 1.00 42.56 97 GLU A O 1
ATOM 769 N N . LEU A 1 98 ? -3.181 2.076 -20.855 1.00 41.59 98 LEU A N 1
ATOM 770 C CA . LEU A 1 98 ? -4.311 1.554 -20.082 1.00 41.59 98 LEU A CA 1
ATOM 771 C C . LEU A 1 98 ? -4.073 0.385 -19.107 1.00 41.59 98 LEU A C 1
ATOM 773 O O . LEU A 1 98 ? -3.802 -0.746 -19.511 1.00 41.59 98 LEU A O 1
ATOM 777 N N . GLY A 1 99 ? -4.442 0.621 -17.842 1.00 41.53 99 GLY A N 1
ATOM 778 C CA . GLY A 1 99 ? -5.358 -0.275 -17.121 1.00 41.53 99 GLY A CA 1
ATOM 779 C C . GLY A 1 99 ? -5.025 -1.765 -17.172 1.00 41.53 99 GLY A C 1
ATOM 780 O O . GLY A 1 99 ? -5.911 -2.590 -17.374 1.00 41.53 99 GLY A O 1
ATOM 781 N N . SER A 1 100 ? -3.756 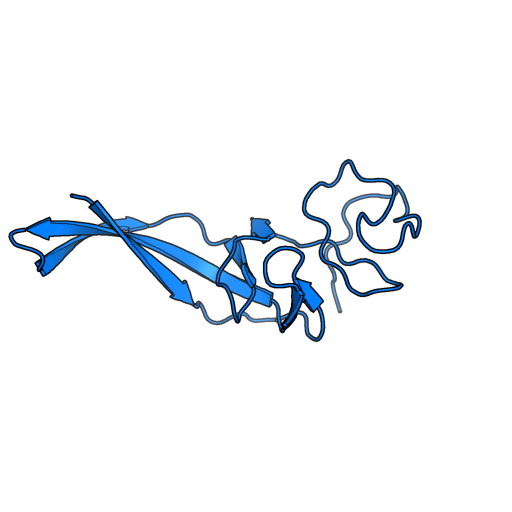-2.118 -17.003 1.00 36.34 100 SER A N 1
ATOM 782 C CA . SER A 1 100 ? -3.345 -3.506 -16.845 1.00 36.34 100 SER A CA 1
ATOM 783 C C . SER A 1 100 ? -2.956 -3.715 -15.397 1.00 36.34 100 SER A C 1
ATOM 785 O O . SER A 1 100 ? -1.778 -3.785 -15.045 1.00 36.34 100 SER A O 1
ATOM 787 N N . GLY A 1 101 ? -3.995 -3.832 -14.563 1.00 38.28 101 GLY A N 1
ATOM 788 C CA . GLY A 1 101 ? -3.912 -4.632 -13.356 1.00 38.28 101 GLY A CA 1
ATOM 789 C C . GLY A 1 101 ? -3.148 -5.913 -13.678 1.00 38.28 101 GLY A C 1
ATOM 790 O O . GLY A 1 101 ? -3.364 -6.559 -14.712 1.00 38.28 101 GLY A O 1
ATOM 791 N N . VAL A 1 102 ? -2.183 -6.228 -12.824 1.00 37.78 102 VAL A N 1
ATOM 792 C CA . VAL A 1 102 ? -1.385 -7.442 -12.930 1.00 37.78 102 VAL A CA 1
ATOM 793 C C . VAL A 1 102 ? -2.332 -8.630 -12.733 1.00 37.78 102 VAL A C 1
ATOM 795 O O . VAL A 1 102 ? -2.556 -9.091 -11.621 1.00 37.78 102 VAL A O 1
ATOM 798 N N . LYS A 1 103 ? -2.905 -9.129 -13.832 1.00 40.50 103 LYS A N 1
ATOM 799 C CA . LYS A 1 103 ? -3.373 -10.508 -13.954 1.00 40.50 103 LYS A CA 1
ATOM 800 C C . LYS A 1 103 ? -2.166 -11.363 -14.311 1.00 40.50 103 LYS A C 1
ATOM 802 O O . LYS A 1 103 ? -1.836 -11.460 -15.493 1.00 40.50 103 LYS A O 1
ATOM 807 N N . ARG A 1 104 ? -1.520 -11.967 -13.314 1.00 35.72 104 ARG A N 1
ATOM 808 C CA . ARG A 1 104 ? -0.793 -13.237 -13.448 1.00 35.72 104 ARG A CA 1
ATOM 809 C C . ARG A 1 104 ? -0.871 -14.009 -12.149 1.00 35.72 104 ARG A C 1
ATOM 811 O O . ARG A 1 104 ? -0.591 -13.381 -11.108 1.00 35.72 104 ARG A O 1
#

pLDDT: mean 79.51, std 13.68, range [35.72, 90.62]

Radius of gyration: 16.01 Å; chains: 1; bounding box: 33×25×51 Å

Foldseek 3Di:
DKDKDKDFDDDPDKAAQAQEPPVRDGFIKTWIKIWIFDDDPNHRDDTDDIDQIAIDGPPPSDGQGRPAWDADPPNRYTDSDPPDQADPPPRHGDDPDDDDGDDD

InterPro domains:
  IPR031493 Zinc-ribbon 15 [PF17032] (18-91)

Sequence (104 aa):
MPLEHTVKLETENPVENIHCPICSRMSKTTKLVKKTYITFLMIPLFCVKTSAPYIGCDKCKYGLGMEDVMICDNCRNVIIDDADRFCSRCGFKVREELGSGVKR

Secondary structure (DSSP, 8-state):
-EEEEEEEPP-SSPPPSEE-TTT--EE-EEEEEEEEEEEETTEEEEEEEEPPPEEEETTT--EEESS--EE-TTT-BEE--TT-SB-TTT-PBPP---------

Organism: Trachipleistophora hominis (NCBI:txid72359)